Protein AF-A0A5Q4GQ28-F1 (afdb_monomer_lite)

Secondary structure (DSSP, 8-state):
-----TTHHHHHHHHHHHHHHHHHHHT-PPPEEE--STTSPPEEE-HHHHHHHHTPPPPHHHHHHHHHHHHHHHHHHHHHHHHHHH-----

pLDDT: mean 81.36, std 16.87, range [43.66, 98.62]

Sequence (91 aa):
MTRLPSGAARLRRFFLLIGLLWSVHALAASPIIQPGAPGEPSRQISAEQAIELAGLRHSAADVRFMSDMIPHHQQALDMSALAPNRSQSHE

Radius of gyration: 29.69 Å; chains: 1; bounding box: 43×36×96 Å

Structure (mmCIF, N/CA/C/O backbone):
data_AF-A0A5Q4GQ28-F1
#
_entry.id   AF-A0A5Q4GQ28-F1
#
loop_
_atom_site.group_PDB
_atom_site.id
_atom_site.type_symbol
_atom_site.label_atom_id
_atom_site.label_alt_id
_atom_site.label_comp_id
_atom_site.label_asym_id
_atom_site.label_entity_id
_atom_site.label_seq_id
_atom_site.pdbx_PDB_ins_code
_atom_site.Cartn_x
_atom_site.Cartn_y
_atom_site.Cartn_z
_atom_site.occupancy
_atom_site.B_iso_or_equiv
_atom_site.auth_seq_id
_atom_site.auth_comp_id
_atom_site.auth_asym_id
_atom_site.auth_atom_id
_atom_site.pdbx_PDB_model_num
ATOM 1 N N . MET A 1 1 ? -8.158 -24.548 73.927 1.00 43.66 1 MET A N 1
ATOM 2 C CA . MET A 1 1 ? -8.020 -25.231 72.621 1.00 43.66 1 MET A CA 1
ATOM 3 C C . MET A 1 1 ? -9.154 -24.789 71.701 1.00 43.66 1 MET A C 1
ATOM 5 O O . MET A 1 1 ? -10.221 -25.368 71.787 1.00 43.66 1 MET A O 1
ATOM 9 N N . THR A 1 2 ? -8.963 -23.796 70.830 1.00 45.41 2 THR A N 1
ATOM 10 C CA . THR A 1 2 ? -9.912 -23.520 69.729 1.00 45.41 2 THR A CA 1
ATOM 11 C C . THR A 1 2 ? -9.138 -22.937 68.547 1.00 45.41 2 THR A C 1
ATOM 13 O O . THR A 1 2 ? -8.843 -21.745 68.506 1.00 45.41 2 THR A O 1
ATOM 16 N N . ARG A 1 3 ? -8.732 -23.799 67.605 1.00 55.12 3 ARG A N 1
ATOM 17 C CA .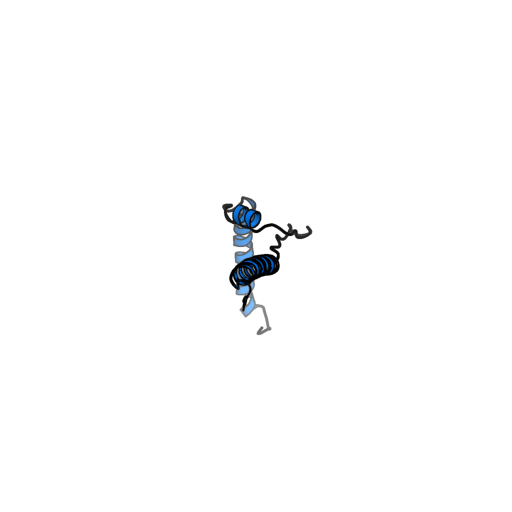 ARG A 1 3 ? -8.171 -23.377 66.312 1.00 55.12 3 ARG A CA 1
ATOM 18 C C . ARG A 1 3 ? -9.315 -22.832 65.450 1.00 55.12 3 ARG A C 1
ATOM 20 O O . ARG A 1 3 ? -10.307 -23.524 65.253 1.00 55.12 3 ARG A O 1
ATOM 27 N N . LEU A 1 4 ? -9.166 -21.610 64.943 1.00 59.19 4 LEU A N 1
ATOM 28 C CA . LEU A 1 4 ? -10.098 -20.994 63.993 1.00 59.19 4 LEU A CA 1
ATOM 29 C C . LEU A 1 4 ? -10.140 -21.770 62.653 1.00 59.19 4 LEU A C 1
ATOM 31 O O . LEU A 1 4 ? -9.133 -22.368 62.256 1.00 59.19 4 LEU A O 1
ATOM 35 N N . PRO A 1 5 ? -11.279 -21.755 61.930 1.00 51.56 5 PRO A N 1
ATOM 36 C CA . PRO A 1 5 ? -11.488 -22.549 60.721 1.00 51.56 5 PRO A CA 1
ATOM 37 C C . PRO A 1 5 ? -10.645 -22.040 59.539 1.00 51.56 5 PRO A C 1
ATOM 39 O O . PRO A 1 5 ? -10.883 -20.984 58.958 1.00 51.56 5 PRO A O 1
ATOM 42 N N . SER A 1 6 ? -9.668 -22.848 59.130 1.00 62.69 6 SER A N 1
ATOM 43 C CA . SER A 1 6 ? -8.705 -22.575 58.047 1.00 62.69 6 SER A CA 1
ATOM 44 C C . SER A 1 6 ? -9.269 -22.687 56.613 1.00 62.69 6 SER A C 1
ATOM 46 O O . SER A 1 6 ? -8.508 -22.648 55.639 1.00 62.69 6 SER A O 1
ATOM 48 N N . GLY A 1 7 ? -10.588 -22.846 56.461 1.00 57.03 7 GLY A N 1
ATOM 49 C CA . GLY A 1 7 ? -11.269 -22.999 55.167 1.00 57.03 7 GLY A CA 1
ATOM 50 C C . GLY A 1 7 ? -11.623 -21.669 54.494 1.00 57.03 7 GLY A C 1
ATOM 51 O O . GLY A 1 7 ? -11.380 -21.492 53.302 1.00 57.03 7 GLY A O 1
ATOM 52 N N . ALA A 1 8 ? -12.104 -20.688 55.265 1.00 55.97 8 ALA A N 1
ATOM 53 C CA . ALA A 1 8 ? -12.576 -19.406 54.729 1.00 55.97 8 ALA A CA 1
ATOM 54 C C . ALA A 1 8 ? -11.448 -18.555 54.108 1.00 55.97 8 ALA A C 1
ATOM 56 O O . ALA A 1 8 ? -11.645 -17.874 53.102 1.00 55.97 8 ALA A O 1
ATOM 57 N N . ALA A 1 9 ? -10.237 -18.634 54.667 1.00 55.38 9 ALA A N 1
ATOM 58 C CA . ALA A 1 9 ? -9.061 -17.943 54.136 1.00 55.38 9 ALA A CA 1
ATOM 59 C C . ALA A 1 9 ? -8.542 -18.568 52.827 1.00 55.38 9 ALA A C 1
ATOM 61 O O . ALA A 1 9 ? -8.019 -17.854 51.973 1.00 55.38 9 ALA A O 1
ATOM 62 N N . ARG A 1 10 ? -8.701 -19.887 52.648 1.00 58.81 10 ARG A N 1
ATOM 63 C CA . ARG A 1 10 ? -8.317 -20.601 51.419 1.00 58.81 10 ARG A CA 1
ATOM 64 C C . ARG A 1 10 ? -9.239 -20.252 50.253 1.00 58.81 10 ARG A C 1
ATOM 66 O O . ARG A 1 10 ? -8.751 -19.973 49.164 1.00 58.81 10 ARG A O 1
ATOM 73 N N . LEU A 1 11 ? -10.543 -20.172 50.509 1.00 57.88 11 LEU A N 1
ATOM 74 C CA . LEU A 1 11 ? -11.537 -19.827 49.494 1.00 57.88 11 LEU A CA 1
ATOM 75 C C . LEU A 1 11 ? -11.405 -18.361 49.034 1.00 57.88 11 LEU A C 1
ATOM 77 O O . LEU A 1 11 ? -11.385 -18.095 47.837 1.00 57.88 11 LEU A O 1
ATOM 81 N N . ARG A 1 12 ? -11.183 -17.410 49.958 1.00 60.06 12 ARG A N 1
ATOM 82 C CA . ARG A 1 12 ? -10.929 -15.991 49.616 1.00 60.06 12 ARG A CA 1
ATOM 83 C C . ARG A 1 12 ? -9.661 -15.784 48.782 1.00 60.06 12 ARG A C 1
ATOM 85 O O . ARG A 1 12 ? -9.662 -14.947 47.887 1.00 60.06 12 ARG A O 1
ATOM 92 N N . ARG A 1 13 ? -8.592 -16.543 49.051 1.00 57.47 13 ARG A N 1
ATOM 93 C CA . ARG A 1 13 ? -7.343 -16.498 48.267 1.00 57.47 13 ARG A CA 1
ATOM 94 C C . ARG A 1 13 ? -7.522 -17.065 46.860 1.00 57.47 13 ARG A C 1
ATOM 96 O O . ARG A 1 13 ? -6.922 -16.541 45.934 1.00 57.47 13 ARG A O 1
ATOM 103 N N . PHE A 1 14 ? -8.374 -18.075 46.693 1.00 58.78 14 PHE A N 1
ATOM 104 C CA . PHE A 1 14 ? -8.702 -18.641 45.383 1.00 58.78 14 PHE A CA 1
ATOM 105 C C . PHE A 1 14 ? -9.457 -17.635 44.497 1.00 58.78 14 PHE A C 1
ATOM 107 O O . PHE A 1 14 ? -9.074 -17.425 43.351 1.00 58.78 14 PHE A O 1
ATOM 114 N N . PHE A 1 15 ? -10.448 -16.920 45.047 1.00 60.69 15 PHE A N 1
ATOM 115 C CA . PHE A 1 15 ? -11.152 -15.847 44.327 1.00 60.69 15 PHE A CA 1
ATOM 116 C C . PHE A 1 15 ? -10.262 -14.629 44.023 1.00 60.69 15 PHE A C 1
ATOM 118 O O . PHE A 1 15 ? -10.378 -14.049 42.947 1.00 60.69 15 PHE A O 1
ATOM 125 N N . LEU A 1 16 ? -9.338 -14.268 44.921 1.00 62.06 16 LEU A N 1
ATOM 126 C CA . LEU A 1 16 ? -8.339 -13.216 44.673 1.00 62.06 16 LEU A CA 1
ATOM 127 C C . LEU A 1 16 ? -7.343 -13.600 43.572 1.00 62.06 16 LEU A C 1
ATOM 129 O O . LEU A 1 16 ? -7.004 -12.759 42.749 1.00 62.06 16 LEU A O 1
ATOM 133 N N . LEU A 1 17 ? -6.896 -14.858 43.532 1.00 60.31 17 LEU A N 1
ATOM 134 C CA . LEU A 1 17 ? -5.985 -15.352 42.498 1.00 60.31 17 LEU A CA 1
ATOM 135 C C . LEU A 1 17 ? -6.672 -15.463 41.134 1.00 60.31 17 LEU A C 1
ATOM 137 O O . LEU A 1 17 ? -6.071 -15.080 40.138 1.00 60.31 17 LEU A O 1
ATOM 141 N N . ILE A 1 18 ? -7.933 -15.909 41.081 1.00 61.97 18 ILE A N 1
ATOM 142 C CA . ILE A 1 18 ? -8.725 -15.902 39.842 1.00 61.97 18 ILE A CA 1
ATOM 143 C C . ILE A 1 18 ? -8.961 -14.462 39.373 1.00 61.97 18 ILE A C 1
ATOM 145 O O . ILE A 1 18 ? -8.684 -14.157 38.220 1.00 61.97 18 ILE A O 1
ATOM 149 N N . GLY A 1 19 ? -9.387 -13.552 40.254 1.00 61.16 19 GLY A N 1
ATOM 150 C CA . GLY A 1 19 ? -9.558 -12.139 39.896 1.00 61.16 19 GLY A CA 1
ATOM 151 C C . GLY A 1 19 ? -8.262 -11.490 39.394 1.00 61.16 19 GLY A C 1
ATOM 152 O O . GLY A 1 19 ? -8.284 -10.739 38.424 1.00 61.16 19 GLY A O 1
ATOM 153 N N . LEU A 1 20 ? -7.119 -11.834 39.996 1.00 61.09 20 LEU A N 1
ATOM 154 C CA . LEU A 1 20 ? -5.805 -11.360 39.559 1.00 61.09 20 LEU A CA 1
ATOM 155 C C . LEU A 1 20 ? -5.396 -11.949 38.196 1.00 61.09 20 LEU A C 1
ATOM 157 O O . LEU A 1 20 ? -4.886 -11.219 37.354 1.00 61.09 20 LEU A O 1
ATOM 161 N N . LEU A 1 21 ? -5.667 -13.235 37.947 1.00 59.28 21 LEU A N 1
ATOM 162 C CA . LEU A 1 21 ? -5.418 -13.902 36.660 1.00 59.28 21 LEU A CA 1
ATOM 163 C C . LEU A 1 21 ? -6.266 -13.319 35.515 1.00 59.28 21 LEU A C 1
ATOM 165 O O . LEU A 1 21 ? -5.769 -13.203 34.397 1.00 59.28 21 LEU A O 1
ATOM 169 N N . TRP A 1 22 ? -7.507 -12.902 35.787 1.00 60.12 22 TRP A N 1
ATOM 170 C CA . TRP A 1 22 ? -8.364 -12.227 34.801 1.00 60.12 22 TRP A CA 1
ATOM 171 C C . TRP A 1 22 ? -7.877 -10.808 34.475 1.00 60.12 22 TRP A C 1
ATOM 173 O O . TRP A 1 22 ? -7.859 -10.422 33.307 1.00 60.12 22 TRP A O 1
ATOM 183 N N . SER A 1 23 ? -7.404 -10.055 35.473 1.00 58.06 23 SER A N 1
ATOM 184 C CA . SER A 1 23 ? -6.851 -8.708 35.263 1.00 58.06 23 SER A CA 1
ATOM 185 C C . SER A 1 23 ? -5.583 -8.705 34.402 1.00 58.06 23 SER A C 1
ATOM 187 O O . SER A 1 23 ? -5.393 -7.790 33.607 1.00 58.06 23 SER A O 1
ATOM 189 N N . VAL A 1 24 ? -4.726 -9.729 34.514 1.00 58.97 24 VAL A N 1
ATOM 190 C CA . VAL A 1 24 ? -3.489 -9.832 33.713 1.00 58.97 24 VAL A CA 1
ATOM 191 C C . VAL A 1 24 ? -3.784 -10.119 32.234 1.00 58.97 24 VAL A C 1
ATOM 193 O O . VAL A 1 24 ? -3.053 -9.646 31.368 1.00 58.97 24 VAL A O 1
ATOM 196 N N . HIS A 1 25 ? -4.872 -10.832 31.920 1.00 57.31 25 HIS A N 1
ATOM 197 C CA . HIS A 1 25 ? -5.237 -11.163 30.535 1.00 57.31 25 HIS A CA 1
ATOM 198 C C . HIS A 1 25 ? -5.646 -9.927 29.715 1.00 57.31 25 HIS A C 1
ATOM 200 O O . HIS A 1 25 ? -5.297 -9.820 28.542 1.00 57.31 25 HIS A O 1
ATOM 206 N N . ALA A 1 26 ? -6.334 -8.962 30.335 1.00 57.41 26 ALA A N 1
ATOM 207 C CA . ALA A 1 26 ? -6.775 -7.734 29.668 1.00 57.41 26 ALA A CA 1
ATOM 208 C C . ALA A 1 26 ? -5.613 -6.800 29.264 1.00 57.41 26 ALA A C 1
ATOM 210 O O . ALA A 1 26 ? -5.750 -6.016 28.330 1.00 57.41 26 ALA A O 1
ATOM 211 N N . LEU A 1 27 ? -4.461 -6.898 29.937 1.00 60.09 27 LEU A N 1
ATOM 212 C CA . LEU A 1 27 ? -3.257 -6.102 29.658 1.00 60.09 27 LEU A CA 1
ATOM 213 C C . LEU A 1 27 ? -2.362 -6.704 28.557 1.00 60.09 27 LEU A C 1
ATOM 215 O O . LEU A 1 27 ? -1.377 -6.080 28.173 1.00 60.09 27 LEU A O 1
ATOM 219 N N . ALA A 1 28 ? -2.670 -7.910 28.067 1.00 63.66 28 ALA A N 1
ATOM 220 C CA . ALA A 1 28 ? -1.796 -8.659 27.162 1.00 63.66 28 ALA A CA 1
ATOM 221 C C . ALA A 1 28 ? -2.127 -8.496 25.663 1.00 63.66 28 ALA A C 1
ATOM 223 O O . ALA A 1 28 ? -1.348 -8.938 24.818 1.00 63.66 28 ALA A O 1
ATOM 224 N N . ALA A 1 29 ? -3.263 -7.891 25.304 1.00 72.31 29 ALA A N 1
ATOM 225 C CA . ALA A 1 29 ? -3.658 -7.746 23.903 1.00 72.31 29 ALA A CA 1
ATOM 226 C C . ALA A 1 29 ? -2.892 -6.599 23.217 1.00 72.31 29 ALA A C 1
ATOM 228 O O . ALA A 1 29 ? -2.894 -5.465 23.695 1.00 72.31 29 ALA A O 1
ATOM 229 N N . SER A 1 30 ? -2.246 -6.881 22.080 1.00 86.25 30 SER A N 1
ATOM 230 C CA . SER A 1 30 ? -1.623 -5.837 21.253 1.00 86.25 30 SER A CA 1
ATOM 231 C C . SER A 1 30 ? -2.688 -5.030 20.497 1.00 86.25 30 SER A C 1
ATOM 233 O O . SER A 1 30 ? -3.651 -5.624 20.008 1.00 86.25 30 SER A O 1
ATOM 235 N N . PRO A 1 31 ? -2.533 -3.699 20.371 1.00 91.25 31 PRO A N 1
ATOM 236 C CA . PRO A 1 31 ? -3.490 -2.870 19.645 1.00 91.25 31 PRO A CA 1
ATOM 237 C C . PRO A 1 31 ? -3.513 -3.240 18.157 1.00 91.25 31 PRO A C 1
ATOM 239 O O . PRO A 1 31 ? -2.465 -3.344 17.519 1.00 91.25 31 PRO A O 1
ATOM 242 N N . ILE A 1 32 ? -4.713 -3.402 17.593 1.00 93.19 32 ILE A N 1
ATOM 243 C CA . ILE A 1 3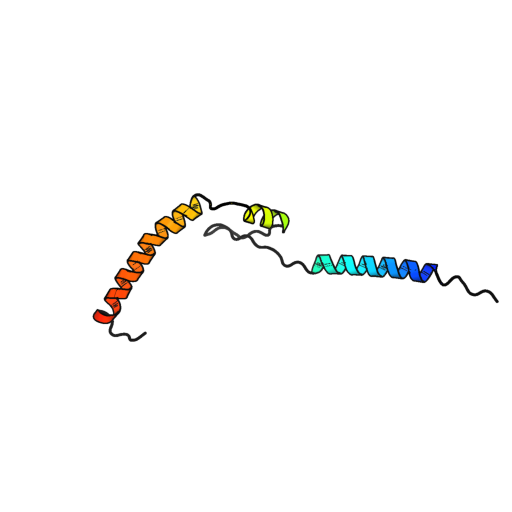2 ? -4.903 -3.653 16.161 1.00 93.19 32 ILE A CA 1
ATOM 244 C C . ILE A 1 32 ? -5.099 -2.308 15.464 1.00 93.19 32 ILE A C 1
ATOM 246 O O . ILE A 1 32 ? -6.039 -1.569 15.761 1.00 93.19 32 ILE A O 1
ATOM 250 N N . ILE A 1 33 ? -4.199 -1.988 14.535 1.00 95.00 33 ILE A N 1
ATOM 251 C CA . ILE A 1 33 ? -4.231 -0.747 13.760 1.00 95.00 33 ILE A CA 1
ATOM 252 C C . ILE A 1 33 ? -4.737 -1.052 12.356 1.00 95.00 33 ILE A C 1
ATOM 254 O O . ILE A 1 33 ? -4.143 -1.861 11.647 1.00 95.00 33 ILE A O 1
ATOM 258 N N . GLN A 1 34 ? -5.805 -0.371 11.945 1.00 93.19 34 GLN A N 1
ATOM 259 C CA . GLN A 1 34 ? -6.240 -0.322 10.557 1.00 93.19 34 GLN A CA 1
ATOM 260 C C . GLN A 1 34 ? -5.636 0.926 9.896 1.00 93.19 34 GLN A C 1
ATOM 262 O O . GLN A 1 34 ? -5.990 2.047 10.288 1.00 93.19 34 GLN A O 1
ATOM 267 N N . PRO A 1 35 ? -4.746 0.762 8.902 1.00 93.12 35 PRO A N 1
ATOM 268 C CA . PRO A 1 35 ? -4.275 1.878 8.095 1.00 93.12 35 PRO A CA 1
ATOM 269 C C . PRO A 1 35 ? -5.427 2.570 7.359 1.00 93.12 35 PRO A C 1
ATOM 271 O O . PRO A 1 35 ? -6.385 1.920 6.932 1.00 93.12 35 PRO A O 1
ATOM 274 N N . GLY A 1 36 ? -5.322 3.890 7.208 1.00 90.56 36 GLY A N 1
ATOM 275 C CA . GLY A 1 36 ? -6.189 4.664 6.323 1.00 90.56 36 GLY A CA 1
ATOM 276 C C . GLY A 1 36 ? -5.808 4.497 4.847 1.00 90.56 36 GLY A C 1
ATOM 277 O O . GLY A 1 36 ? -4.843 3.812 4.503 1.00 90.56 36 GLY A O 1
ATOM 278 N N . ALA A 1 37 ? -6.560 5.154 3.964 1.00 86.62 37 ALA A N 1
ATOM 279 C CA . ALA A 1 37 ? -6.152 5.350 2.573 1.00 86.62 37 ALA A CA 1
ATOM 280 C C . ALA A 1 37 ? -4.865 6.209 2.485 1.00 86.62 37 ALA A C 1
ATOM 282 O O . ALA A 1 37 ? -4.489 6.847 3.471 1.00 86.62 37 ALA A O 1
ATOM 283 N N . PRO A 1 38 ? -4.177 6.274 1.328 1.00 85.19 38 PRO A N 1
ATOM 284 C CA . PRO A 1 38 ? 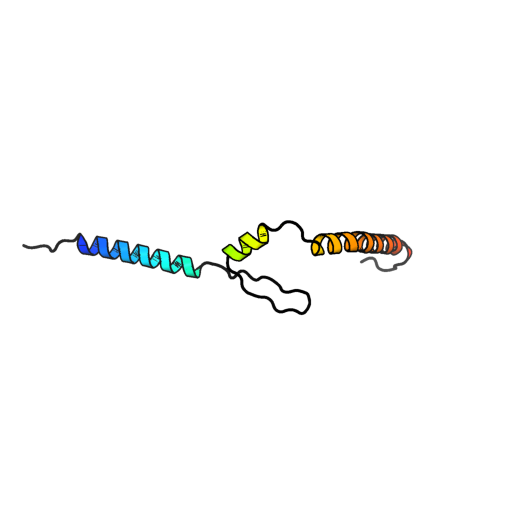-3.030 7.167 1.164 1.00 85.19 38 PRO A CA 1
ATOM 285 C C . PRO A 1 38 ? -3.370 8.616 1.551 1.00 85.19 38 PRO A C 1
ATOM 287 O O . PRO A 1 38 ? -4.257 9.223 0.959 1.00 85.19 38 PRO A O 1
ATOM 290 N N . GLY A 1 39 ? -2.663 9.157 2.549 1.00 91.38 39 GLY A N 1
ATOM 291 C CA . GLY A 1 39 ? -2.890 10.504 3.093 1.00 91.38 39 GLY A CA 1
ATOM 292 C C . GLY A 1 39 ? -3.855 10.579 4.284 1.00 91.38 39 GLY A C 1
ATOM 293 O O . GLY A 1 39 ? -3.907 11.613 4.944 1.00 91.38 39 GLY A O 1
ATOM 294 N N . GLU A 1 40 ? -4.560 9.494 4.608 1.00 95.62 40 GLU A N 1
ATOM 295 C CA . GLU A 1 40 ? -5.496 9.426 5.735 1.00 95.62 40 GLU A CA 1
ATOM 296 C C . GLU A 1 40 ? -4.840 8.843 7.002 1.00 95.62 40 GLU A C 1
ATOM 298 O O . GLU A 1 40 ? -3.959 7.977 6.914 1.00 95.62 40 GLU A O 1
ATOM 303 N N . PRO A 1 41 ? -5.262 9.276 8.208 1.00 96.06 41 PRO A N 1
ATOM 304 C CA . PRO A 1 41 ? -4.721 8.761 9.457 1.00 96.06 41 PRO A CA 1
ATOM 305 C C . PRO A 1 41 ? -5.146 7.308 9.702 1.00 96.06 41 PRO A C 1
ATOM 307 O O . PRO A 1 41 ? -6.206 6.848 9.279 1.00 96.06 41 PRO A O 1
ATOM 310 N N . SER A 1 42 ? -4.318 6.580 10.450 1.00 96.50 42 SER A N 1
ATOM 311 C CA . SER A 1 42 ? -4.661 5.233 10.915 1.00 96.50 42 SER A CA 1
ATOM 312 C C . SER A 1 42 ? -5.613 5.281 12.111 1.00 96.50 42 SER A C 1
ATOM 314 O O . SER A 1 42 ? -5.601 6.240 12.886 1.00 96.50 42 SER A O 1
ATOM 316 N N . ARG A 1 43 ? -6.392 4.213 12.310 1.00 95.62 43 ARG A N 1
ATOM 317 C CA . ARG A 1 43 ? -7.294 4.066 13.463 1.00 95.62 43 ARG A CA 1
ATOM 318 C C . ARG A 1 43 ? -7.078 2.743 14.193 1.00 95.62 43 ARG A C 1
ATOM 320 O O . ARG A 1 43 ? -6.730 1.743 13.574 1.00 95.62 43 ARG A O 1
ATOM 327 N N . GLN A 1 44 ? -7.314 2.733 15.503 1.00 95.81 44 GLN A N 1
ATOM 328 C CA . GLN A 1 44 ? -7.397 1.494 16.283 1.00 95.81 44 GLN A CA 1
ATOM 329 C C . GLN A 1 44 ? -8.768 0.842 16.090 1.00 95.81 44 GLN A C 1
ATOM 331 O O . GLN A 1 44 ? -9.781 1.542 16.079 1.00 95.81 44 GLN A O 1
ATOM 336 N N . ILE A 1 45 ? -8.791 -0.483 15.950 1.00 95.06 45 ILE A N 1
ATOM 337 C CA . ILE A 1 45 ? -10.015 -1.284 15.822 1.00 95.06 45 ILE A CA 1
ATOM 338 C C . ILE A 1 45 ? -10.027 -2.424 16.846 1.00 95.06 45 ILE A C 1
ATOM 340 O O . ILE A 1 45 ? -8.972 -2.844 17.327 1.00 95.06 45 ILE A O 1
ATOM 344 N N . SER A 1 46 ? -11.216 -2.923 17.193 1.00 94.06 46 SER A N 1
ATOM 345 C CA . SER A 1 46 ? -11.345 -4.094 18.072 1.00 94.06 46 SER A CA 1
ATOM 346 C C . SER A 1 46 ? -11.025 -5.400 17.332 1.00 94.06 46 SER A C 1
ATOM 348 O O . SER A 1 46 ? -10.996 -5.445 16.099 1.00 94.06 46 SER A O 1
ATOM 350 N N . ALA A 1 47 ? -10.809 -6.486 18.080 1.00 91.25 47 ALA A N 1
ATOM 351 C CA . ALA A 1 47 ? -10.601 -7.810 17.495 1.00 91.25 47 ALA A CA 1
ATOM 352 C C . ALA A 1 47 ? -11.826 -8.277 16.690 1.00 91.25 47 ALA A C 1
ATOM 354 O O . ALA A 1 47 ? -11.680 -8.845 15.611 1.00 91.25 47 ALA A O 1
ATOM 355 N N . GLU A 1 48 ? -13.031 -7.976 17.170 1.00 92.12 48 GLU A N 1
ATOM 356 C CA . GLU A 1 48 ? -14.293 -8.308 16.503 1.00 92.12 48 GLU A CA 1
ATOM 357 C C . GLU A 1 48 ? -14.428 -7.556 15.175 1.00 92.12 48 GLU A C 1
ATOM 359 O O . GLU A 1 48 ? -14.744 -8.164 14.155 1.00 92.12 48 GLU A O 1
ATOM 364 N N . GLN A 1 49 ? -14.103 -6.258 15.161 1.00 92.56 49 GLN A N 1
ATOM 365 C CA . GLN A 1 49 ? -14.088 -5.447 13.939 1.00 92.56 49 GLN A CA 1
ATOM 366 C C . GLN A 1 49 ? -13.048 -5.953 12.931 1.00 92.56 49 GLN A C 1
ATOM 368 O O . GLN A 1 49 ? -13.297 -5.954 11.727 1.00 92.56 49 GLN A O 1
ATOM 373 N N . ALA A 1 50 ? -11.884 -6.401 13.409 1.00 89.50 50 ALA A N 1
ATOM 374 C CA . ALA A 1 50 ? -10.849 -6.974 12.554 1.00 89.50 50 ALA A CA 1
ATOM 375 C C . ALA A 1 50 ? -11.299 -8.299 11.915 1.00 89.50 50 ALA A C 1
ATOM 377 O O . ALA A 1 50 ? -11.051 -8.519 10.731 1.00 89.50 50 ALA A O 1
ATOM 378 N N . ILE A 1 51 ? -11.990 -9.158 12.672 1.00 89.50 51 ILE A N 1
ATOM 379 C CA . ILE A 1 51 ? -12.564 -10.413 12.164 1.00 89.50 51 ILE A CA 1
ATOM 380 C C . ILE A 1 51 ? -13.649 -10.130 11.120 1.00 89.50 51 ILE A C 1
ATOM 382 O O . ILE A 1 51 ? -13.670 -10.776 10.074 1.00 89.50 51 ILE A O 1
ATOM 386 N N . GLU A 1 52 ? -14.519 -9.151 11.371 1.00 88.56 52 GLU A N 1
ATOM 387 C CA . GLU A 1 52 ? -15.561 -8.746 10.422 1.00 88.56 52 GLU A CA 1
ATOM 388 C C . GLU A 1 52 ? -14.956 -8.243 9.102 1.00 88.56 52 GLU A C 1
ATOM 390 O O . GLU A 1 52 ? -15.366 -8.680 8.026 1.00 88.56 52 GLU A O 1
ATOM 395 N N . LEU A 1 53 ? -13.916 -7.405 9.178 1.00 84.62 53 LEU A N 1
ATOM 396 C CA . LEU A 1 53 ? -13.161 -6.942 8.009 1.00 84.62 53 LEU A CA 1
ATOM 397 C C . LEU A 1 53 ? -12.459 -8.093 7.272 1.00 84.62 53 LEU A C 1
ATOM 399 O O . LEU A 1 53 ? -12.456 -8.112 6.044 1.00 84.62 53 LEU A O 1
ATOM 403 N N . ALA A 1 54 ? -11.891 -9.063 7.993 1.00 75.25 54 ALA A N 1
ATOM 404 C CA . ALA A 1 54 ? -11.230 -10.229 7.399 1.00 75.25 54 ALA A CA 1
ATOM 405 C C . ALA A 1 54 ? -12.211 -11.191 6.703 1.00 75.25 54 ALA A C 1
ATOM 407 O O . ALA A 1 54 ? -11.816 -11.939 5.810 1.00 75.25 54 ALA A O 1
ATOM 408 N N . GLY A 1 55 ? -13.488 -11.171 7.096 1.00 76.25 55 GLY A N 1
ATOM 409 C CA . GLY A 1 55 ? -14.560 -11.914 6.434 1.00 76.25 55 GLY A CA 1
ATOM 410 C C . GLY A 1 55 ? -15.003 -11.315 5.094 1.00 76.25 55 GLY A C 1
ATOM 411 O O . GLY A 1 55 ? -15.743 -11.969 4.351 1.00 76.25 55 GLY A O 1
ATOM 412 N N . LEU A 1 56 ? -14.566 -10.095 4.759 1.00 72.56 56 LEU A N 1
ATOM 413 C CA . LEU A 1 56 ? -14.871 -9.460 3.481 1.00 72.56 56 LEU A CA 1
ATOM 414 C C . LEU A 1 56 ? -14.142 -10.182 2.338 1.00 72.56 56 LEU A C 1
ATOM 416 O O . LEU A 1 56 ? -12.964 -10.525 2.420 1.00 72.56 56 LEU A O 1
ATOM 420 N N . ARG A 1 57 ? -14.856 -10.411 1.233 1.00 82.62 57 ARG A N 1
ATOM 421 C CA . ARG A 1 57 ? -14.239 -10.837 -0.032 1.00 82.62 57 ARG A CA 1
ATOM 422 C C . ARG A 1 57 ? -13.492 -9.656 -0.655 1.00 82.62 57 ARG A C 1
ATOM 424 O O . ARG A 1 57 ? -13.622 -8.526 -0.191 1.00 82.62 57 ARG A O 1
ATOM 431 N N . HIS A 1 58 ? -12.734 -9.920 -1.720 1.00 84.69 58 HIS A N 1
ATOM 432 C CA . HIS A 1 58 ? -12.076 -8.856 -2.474 1.00 84.69 58 HIS A CA 1
ATOM 433 C C . HIS A 1 58 ? -13.088 -7.771 -2.871 1.00 84.69 58 HIS A C 1
ATOM 435 O O . HIS A 1 58 ? -14.204 -8.052 -3.315 1.00 84.69 58 HIS A O 1
ATOM 441 N N . SER A 1 59 ? -12.686 -6.525 -2.683 1.00 86.12 59 SER A N 1
ATOM 442 C CA . SER A 1 59 ? -13.434 -5.336 -3.054 1.00 86.12 59 SER A CA 1
ATOM 443 C C . SER A 1 59 ? -13.202 -4.980 -4.526 1.00 86.12 59 SER A C 1
ATOM 445 O O . SER A 1 59 ? -12.265 -5.452 -5.174 1.00 86.12 59 SER A O 1
ATOM 447 N N . ALA A 1 60 ? -14.025 -4.080 -5.068 1.00 90.50 60 ALA A N 1
ATOM 448 C CA . ALA A 1 60 ? -13.783 -3.515 -6.396 1.00 90.50 60 ALA A CA 1
ATOM 449 C C . ALA A 1 60 ? -12.445 -2.750 -6.473 1.00 90.50 60 ALA A C 1
ATOM 451 O O . ALA A 1 60 ? -11.821 -2.702 -7.533 1.00 90.50 60 ALA A O 1
ATOM 452 N N . ALA A 1 61 ? -11.989 -2.176 -5.353 1.00 87.31 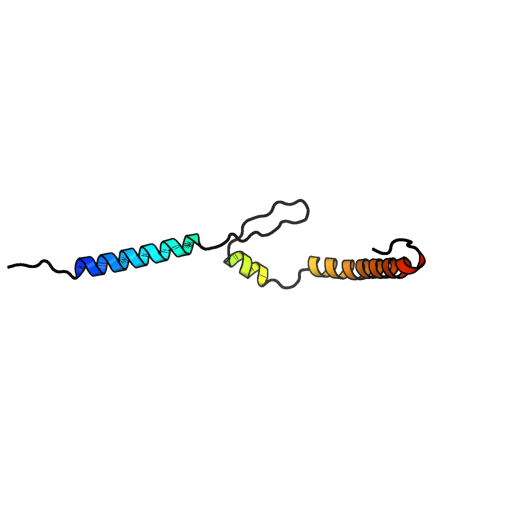61 ALA A N 1
ATOM 453 C CA . ALA A 1 61 ? -10.693 -1.513 -5.278 1.00 87.31 61 ALA A CA 1
ATOM 454 C C . ALA A 1 61 ? -9.538 -2.515 -5.418 1.00 87.31 61 ALA A C 1
ATOM 456 O O . ALA A 1 61 ? -8.583 -2.215 -6.129 1.00 87.31 61 ALA A O 1
ATOM 457 N N . ASP A 1 62 ? -9.659 -3.711 -4.835 1.00 90.56 62 ASP A N 1
ATOM 458 C CA . ASP A 1 62 ? -8.656 -4.776 -4.970 1.00 90.56 62 ASP A CA 1
ATOM 459 C C . ASP A 1 62 ? -8.553 -5.259 -6.418 1.00 90.56 62 ASP A C 1
ATOM 461 O O . ASP A 1 62 ? -7.454 -5.388 -6.955 1.00 90.56 62 ASP A O 1
ATOM 465 N N . VAL A 1 63 ? -9.697 -5.463 -7.080 1.00 95.06 63 VAL A N 1
ATOM 466 C CA . VAL A 1 63 ? -9.735 -5.861 -8.496 1.00 95.06 63 VAL A CA 1
ATOM 467 C C . VAL A 1 63 ? -9.080 -4.800 -9.367 1.00 95.06 63 VAL A C 1
ATOM 469 O O . VAL A 1 63 ? -8.246 -5.137 -10.204 1.00 95.06 63 VAL A O 1
ATOM 472 N N . ARG A 1 64 ? -9.427 -3.525 -9.165 1.00 95.88 64 ARG A N 1
ATOM 473 C CA . ARG A 1 64 ? -8.829 -2.421 -9.917 1.00 95.88 64 ARG A CA 1
ATOM 474 C C . ARG A 1 64 ? -7.326 -2.333 -9.667 1.00 95.88 64 ARG A C 1
ATOM 476 O O . ARG A 1 64 ? -6.572 -2.299 -10.627 1.00 95.88 64 ARG A O 1
ATOM 483 N N . PHE A 1 65 ? -6.892 -2.358 -8.408 1.00 94.75 65 PHE A N 1
ATOM 484 C CA . PHE A 1 65 ? -5.474 -2.295 -8.061 1.00 94.75 65 PHE A CA 1
ATOM 485 C C . PHE A 1 65 ? -4.690 -3.438 -8.711 1.00 94.75 65 PHE A C 1
ATOM 487 O O . PHE A 1 65 ? -3.709 -3.186 -9.400 1.00 94.75 65 PHE A O 1
ATOM 494 N N . MET A 1 66 ? -5.152 -4.684 -8.576 1.00 97.00 66 MET A N 1
ATOM 495 C CA . MET A 1 66 ? -4.501 -5.834 -9.210 1.00 97.00 66 MET A CA 1
ATOM 496 C C . MET A 1 66 ? -4.509 -5.730 -10.741 1.00 97.00 66 MET A C 1
ATOM 498 O O . MET A 1 66 ? -3.485 -5.981 -11.370 1.00 97.00 66 MET A O 1
ATOM 502 N N . SER A 1 67 ? -5.631 -5.319 -11.342 1.00 98.06 67 SER A N 1
ATOM 503 C CA . SER A 1 67 ? -5.756 -5.167 -12.800 1.00 98.06 67 SER A CA 1
ATOM 504 C C . SER A 1 67 ? -4.824 -4.091 -13.350 1.00 98.06 67 SER A C 1
ATOM 506 O O . SER A 1 67 ? -4.219 -4.306 -14.394 1.00 98.06 67 SER A O 1
ATOM 508 N N . ASP A 1 68 ? -4.666 -2.975 -12.634 1.00 97.88 68 ASP A N 1
ATOM 509 C CA . ASP A 1 68 ? -3.758 -1.880 -12.991 1.00 97.88 68 ASP A CA 1
ATOM 510 C C . ASP A 1 68 ? -2.284 -2.268 -12.746 1.00 97.88 68 ASP A C 1
ATOM 512 O O . ASP A 1 68 ? -1.388 -1.836 -13.475 1.00 97.88 68 ASP A O 1
ATOM 516 N N . MET A 1 69 ? -2.008 -3.119 -11.748 1.00 98.38 69 MET A N 1
ATOM 517 C CA . MET A 1 69 ? -0.650 -3.583 -11.436 1.00 98.38 69 MET A CA 1
ATOM 518 C C . MET A 1 69 ? -0.104 -4.606 -12.435 1.00 98.38 69 MET A C 1
ATOM 520 O O . MET A 1 69 ? 1.112 -4.675 -12.614 1.00 98.38 69 MET A O 1
ATOM 524 N N . ILE A 1 70 ? -0.963 -5.359 -13.127 1.00 97.94 70 ILE A N 1
ATOM 525 C CA . ILE A 1 70 ? -0.537 -6.291 -14.185 1.00 97.94 70 ILE A CA 1
ATOM 526 C C . ILE A 1 70 ? 0.260 -5.568 -15.291 1.00 97.94 70 ILE A C 1
ATOM 528 O O . ILE A 1 70 ? 1.431 -5.906 -15.484 1.00 97.94 70 ILE A O 1
ATOM 532 N N . PRO A 1 71 ? -0.292 -4.564 -16.007 1.00 98.25 71 PRO A N 1
ATOM 533 C CA . PRO A 1 71 ? 0.457 -3.862 -17.044 1.00 98.25 71 PRO A CA 1
ATOM 534 C C . PRO A 1 71 ? 1.610 -3.025 -16.472 1.00 98.25 71 PRO A C 1
ATOM 536 O O . PRO A 1 71 ? 2.645 -2.914 -17.124 1.00 98.25 71 PRO A O 1
ATOM 539 N N . HIS A 1 72 ? 1.487 -2.485 -15.253 1.00 98.25 72 HIS A N 1
ATOM 540 C CA . HIS A 1 72 ? 2.585 -1.774 -14.588 1.00 98.25 72 HIS A CA 1
ATOM 541 C C . HIS A 1 72 ? 3.813 -2.678 -14.372 1.00 98.25 72 HIS A C 1
ATOM 543 O O . HIS A 1 72 ? 4.941 -2.294 -14.681 1.00 98.25 72 HIS A O 1
ATOM 549 N N . HIS A 1 73 ? 3.619 -3.908 -13.886 1.00 98.50 73 HIS A N 1
ATOM 550 C CA . HIS A 1 73 ? 4.720 -4.860 -13.734 1.00 98.50 73 HIS A CA 1
ATOM 551 C C . HIS A 1 73 ? 5.240 -5.386 -15.071 1.00 98.50 73 HIS A C 1
ATOM 553 O O . HIS A 1 73 ? 6.447 -5.586 -15.195 1.00 98.50 73 HIS A O 1
ATOM 559 N N . GLN A 1 74 ? 4.383 -5.543 -16.084 1.00 98.62 74 GLN A N 1
ATOM 560 C CA . GLN A 1 74 ? 4.855 -5.866 -17.431 1.00 98.62 74 GLN A CA 1
ATOM 561 C C . GLN A 1 74 ? 5.804 -4.782 -17.957 1.00 98.62 74 GLN A C 1
ATOM 563 O O . GLN A 1 74 ? 6.894 -5.099 -18.425 1.00 98.62 74 GLN A O 1
ATOM 568 N N . GLN A 1 75 ? 5.447 -3.506 -17.793 1.00 98.31 75 GLN A N 1
ATOM 569 C CA . GLN A 1 75 ? 6.323 -2.397 -18.164 1.00 98.31 75 GLN A CA 1
ATOM 570 C C . GLN A 1 75 ? 7.663 -2.451 -17.414 1.00 98.31 75 GLN A C 1
ATOM 572 O O . GLN A 1 75 ? 8.712 -2.187 -18.003 1.00 98.31 75 GLN A O 1
ATOM 577 N N . ALA A 1 76 ? 7.652 -2.803 -16.125 1.00 98.38 76 ALA A N 1
ATOM 578 C CA . ALA A 1 76 ? 8.882 -2.958 -15.355 1.00 98.38 76 ALA A CA 1
ATOM 579 C C . ALA A 1 76 ? 9.783 -4.059 -15.940 1.00 98.38 76 ALA A C 1
ATOM 581 O O . ALA A 1 76 ? 10.979 -3.832 -16.108 1.00 98.38 76 ALA A O 1
ATOM 582 N N . LEU A 1 77 ? 9.215 -5.208 -16.320 1.00 98.44 77 LEU A N 1
ATOM 583 C CA . LEU A 1 77 ? 9.957 -6.290 -16.976 1.00 98.44 77 LEU A CA 1
ATOM 584 C C . LEU A 1 77 ? 10.533 -5.857 -18.326 1.00 98.44 77 LEU A C 1
ATOM 586 O O . LEU A 1 77 ? 11.700 -6.134 -18.603 1.00 98.44 77 LEU A O 1
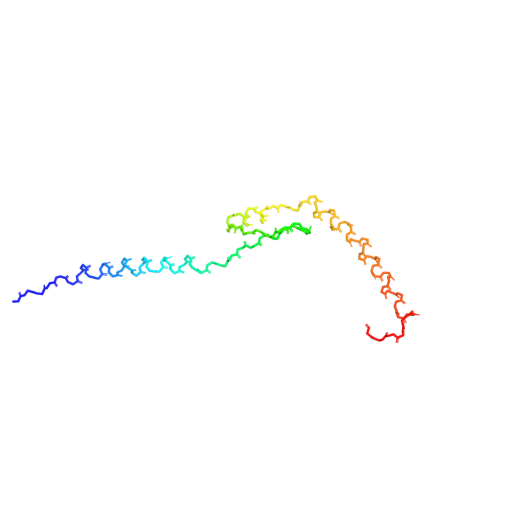ATOM 590 N N . ASP A 1 78 ? 9.748 -5.142 -19.134 1.00 98.19 78 ASP A N 1
ATOM 591 C CA . ASP A 1 78 ? 10.196 -4.633 -20.431 1.00 98.19 78 ASP A CA 1
ATOM 592 C C . ASP A 1 78 ? 11.399 -3.694 -20.258 1.00 98.19 78 ASP A C 1
ATOM 594 O O . ASP A 1 78 ? 12.384 -3.792 -20.989 1.00 98.19 78 ASP A O 1
ATOM 598 N N . MET A 1 79 ? 11.368 -2.826 -19.243 1.00 97.81 79 MET A N 1
ATOM 599 C CA . MET A 1 79 ? 12.494 -1.953 -18.903 1.00 97.81 79 MET A CA 1
ATOM 600 C C . MET A 1 79 ? 13.702 -2.735 -18.380 1.00 97.81 79 MET A C 1
ATOM 602 O O . MET A 1 79 ? 14.830 -2.473 -18.805 1.00 97.81 79 MET A O 1
ATOM 606 N N . SER A 1 80 ? 13.488 -3.722 -17.508 1.00 97.19 80 SER A N 1
ATOM 607 C CA . SER A 1 80 ? 14.555 -4.585 -16.990 1.00 97.19 80 SER A CA 1
ATOM 608 C C . SER A 1 80 ? 15.248 -5.379 -18.098 1.00 97.19 80 SER A C 1
ATOM 610 O O . SER A 1 80 ? 16.469 -5.512 -18.074 1.00 97.19 80 SER A O 1
ATOM 612 N N . ALA A 1 81 ? 14.514 -5.843 -19.112 1.00 97.12 81 ALA A N 1
ATOM 613 C CA . ALA A 1 81 ? 15.078 -6.579 -20.245 1.00 97.12 81 ALA A CA 1
ATOM 614 C C . ALA A 1 81 ? 16.049 -5.735 -21.092 1.00 97.12 81 ALA A C 1
ATOM 616 O O . ALA A 1 81 ? 16.936 -6.271 -21.758 1.00 97.12 81 ALA A O 1
ATOM 617 N N . LEU A 1 82 ? 15.907 -4.408 -21.063 1.00 97.06 82 LEU A N 1
ATOM 618 C CA . LEU A 1 82 ? 16.785 -3.481 -21.775 1.00 97.06 82 LEU A CA 1
ATOM 619 C C . LEU A 1 82 ? 18.088 -3.201 -21.016 1.00 97.06 82 LEU A C 1
ATOM 621 O O . LEU A 1 82 ? 19.080 -2.825 -21.644 1.00 97.06 82 LEU A O 1
ATOM 625 N N . ALA A 1 83 ? 18.094 -3.375 -19.691 1.00 96.25 83 ALA A N 1
ATOM 626 C CA . ALA A 1 83 ? 19.203 -2.985 -18.826 1.00 96.25 83 ALA A CA 1
ATOM 627 C C . ALA A 1 83 ? 20.550 -3.640 -19.196 1.00 96.25 83 ALA A C 1
ATOM 629 O O . ALA A 1 83 ? 21.520 -2.890 -19.311 1.00 96.25 83 ALA A O 1
ATOM 630 N N . PRO A 1 84 ? 20.649 -4.955 -19.500 1.00 94.81 84 PRO A N 1
ATOM 631 C CA . PRO A 1 84 ? 21.934 -5.587 -19.826 1.00 94.81 84 PRO A CA 1
ATOM 632 C C . PRO A 1 84 ? 22.646 -4.979 -21.039 1.00 94.81 84 PRO A C 1
ATOM 634 O O . PRO A 1 84 ? 23.868 -5.009 -21.120 1.00 94.81 84 PRO A O 1
ATOM 637 N N . ASN A 1 85 ? 21.883 -4.414 -21.980 1.00 95.44 85 ASN A N 1
ATOM 638 C CA . ASN A 1 85 ? 22.419 -3.839 -23.215 1.00 95.44 85 ASN A CA 1
ATOM 639 C C . ASN A 1 85 ? 22.523 -2.306 -23.174 1.00 95.44 85 ASN A C 1
ATOM 641 O O . ASN A 1 85 ? 23.011 -1.703 -24.129 1.00 95.44 85 ASN A O 1
ATOM 645 N N . ARG A 1 86 ? 22.002 -1.658 -22.124 1.00 95.56 86 ARG A N 1
ATOM 646 C CA . ARG A 1 86 ? 21.898 -0.188 -22.037 1.00 95.56 86 ARG A CA 1
ATOM 647 C C . ARG A 1 86 ? 22.495 0.410 -20.765 1.00 95.56 86 ARG A C 1
ATOM 649 O O . ARG A 1 86 ? 22.652 1.626 -20.707 1.00 95.56 86 ARG A O 1
ATOM 656 N N . SER A 1 87 ? 22.832 -0.409 -19.775 1.00 94.69 87 SER A N 1
ATOM 657 C CA . SER A 1 87 ? 23.511 0.006 -18.549 1.00 94.69 87 SER A CA 1
ATOM 658 C C . SER A 1 87 ? 24.992 -0.372 -18.596 1.00 94.69 87 SER A C 1
ATOM 660 O O . SER A 1 87 ? 25.355 -1.404 -19.151 1.00 94.69 87 SER A O 1
ATOM 662 N N . GLN A 1 88 ? 25.842 0.460 -17.992 1.00 92.75 88 GLN A N 1
ATOM 663 C CA . GLN A 1 88 ? 27.244 0.128 -17.690 1.00 92.75 88 GLN A CA 1
ATOM 664 C C . GLN A 1 88 ? 27.443 -0.234 -16.202 1.00 92.75 88 GLN A C 1
ATOM 666 O O . GLN A 1 88 ? 28.566 -0.502 -15.784 1.00 92.75 88 GLN A O 1
ATOM 671 N N . SER A 1 89 ? 26.367 -0.216 -15.402 1.00 90.38 89 SER A N 1
ATOM 672 C CA . SER A 1 89 ? 26.363 -0.648 -13.997 1.00 90.38 89 SER A CA 1
ATOM 673 C C . SER A 1 89 ? 26.143 -2.156 -13.891 1.00 90.38 89 SER A C 1
ATOM 675 O O . SER A 1 89 ? 25.367 -2.720 -14.662 1.00 90.38 89 SER A O 1
ATOM 677 N N . HIS A 1 90 ? 26.814 -2.782 -12.921 1.00 80.12 90 HIS A N 1
ATOM 678 C CA . HIS A 1 90 ? 26.686 -4.206 -12.593 1.00 80.12 90 HIS A CA 1
ATOM 679 C C . HIS A 1 90 ? 25.767 -4.491 -11.392 1.00 80.12 90 HIS A C 1
ATOM 681 O O . HIS A 1 90 ? 25.418 -5.650 -11.174 1.00 80.12 90 HIS A O 1
ATOM 687 N N . GLU A 1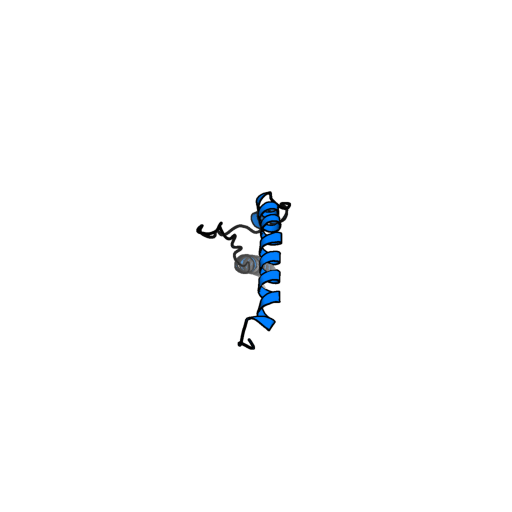 91 ? 25.398 -3.455 -10.635 1.00 71.00 91 GLU A N 1
ATOM 688 C CA . GLU A 1 91 ? 24.253 -3.457 -9.710 1.00 71.00 91 GLU A CA 1
ATOM 689 C C . GLU A 1 91 ? 22.976 -3.085 -10.465 1.00 71.00 91 GLU A C 1
ATOM 691 O O . GLU A 1 91 ? 21.936 -3.725 -10.191 1.00 71.00 91 GLU A O 1
#

Foldseek 3Di:
DDDDDPPVVVVVVVVVVVVVVVVVVVVPDDWDWDCDDVVDHIDTDDPVVVVVVVPDDDDPVNVVVVVVVVVVVVVVVVVVVCCVVPDPDPD